Protein 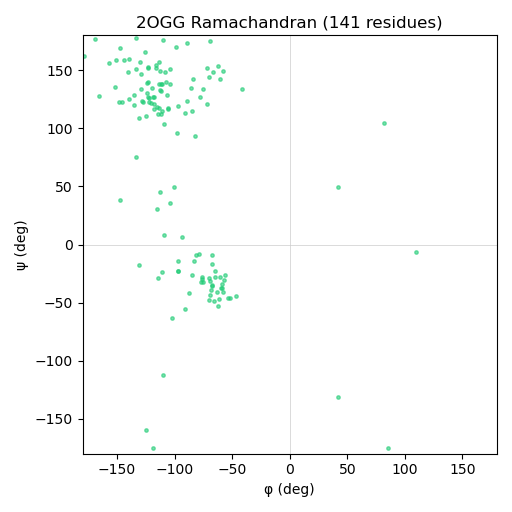2OGG (pdb70)

Secondary structure (DSSP, 8-state):
--EEEEEEEEE---HHHHHHHT--TT--EEEEEEEEEETTEEEEEEEEEEETTT-----HHHHTS-HHHHHHHHHTTSEEEEEEEEE-----HHHHHHS--TT----EEEEEEEETTS-EEEEEEEEE-GGG-----------

Solvent-accessible surface area: 9101 Å² total

Radius of gyration: 15.84 Å; Cα contacts (8 Å, |Δi|>4): 266; chains: 1; bounding box: 42×35×42 Å

InterPro domains:
  IPR000524 Transcription regulator HTH, GntR [PF00392] (8-68)
  IPR000524 Transcription regulator HTH, GntR [PR00035] (28-42)
  IPR000524 Transcription regulator HTH, GntR [PR00035] (42-58)
  IPR000524 Transcription regulator HTH, GntR [PS50949] (3-71)
  IPR000524 Transcription regulator HTH, GntR [SM00345] (9-68)
  IPR000524 Transcription regulator HTH, GntR [cd07377] (9-68)
  IPR011663 UbiC transcription regulator-associated [PF07702] (91-229)
  IPR011663 UbiC transcription regulator-associated [SM00866] (90-229)
  IPR012770 Trehalose operon transcriptional 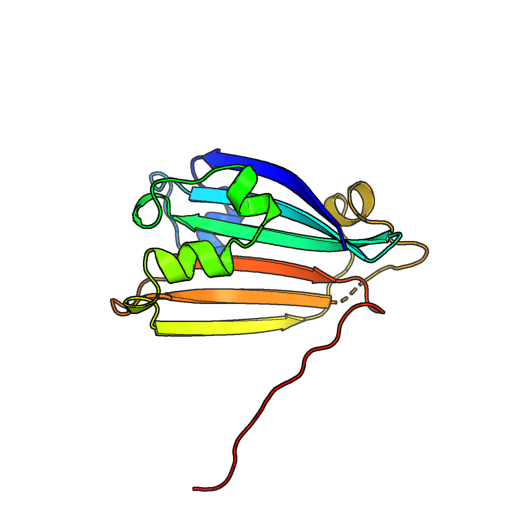repressor [TIGR02404] (5-236)
  IPR028978 Chorismate pyruvate-lyase/UbiC transcription regulator-associated domain superfamily [G3DSA:3.40.1410.10] (88-228)
  IPR028978 Chorismate pyruvate-lyase/UbiC transcription regulator-associated domain superfamily [SSF64288] (75-234)
  IPR036388 Winged helix-like DNA-binding domain superfamily [G3DSA:1.10.10.10] (4-74)
  IPR036390 Winged helix DNA-binding domain superfamily [SSF46785] (4-77)
  IPR050679 Bacterial HTH-type transcriptional regulator [PTHR44846] (3-235)

Nearest PDB structures (foldseek):
  2ogg-assembly1_A  TM=1.007E+00  e=1.490E-26  Bacillus subtilis
  3bwg-assembly1_A  TM=8.857E-01  e=1.275E-10  Bacillus subtilis subsp. subtilis str. 168
  3bwg-assembly1_B  TM=8.842E-01  e=1.501E-10  Bacillus subtilis subsp. subtilis str. 168
  3bwg-assembly2_C-2  TM=8.872E-01  e=1.768E-10  Bacillus subtilis subsp. subtilis str. 168
  2wv0-assembly3_F  TM=8.186E-01  e=2.862E-09  Bacillus subtilis

B-factor: mean 43.69, std 10.69, range [2.0, 89.28]

Organism: Bacillus subtilis (strain 168) (NCBI:txid224308)

Foldseek 3Di:
DFKAWDDWDWAADDVVCCVQQVDDRPWIKIWTWMFDQPPPWTFKIKIKIFTCVQVVDDDPVCRRPPPVVVSCVRDVVFWDDKDKDKDKDFDDPVNVVGTDQPPAGMIWIWMFIATNVGHGGMIMIMGGRPVPDDDDDDDDDDD

CATH classification: 3.40.1410.10

Sequence (143 aa):
TKTTVHKFGLEPPSELIQKQLRANLDDDIWEVIRSRKIDGEHVILDKDYFFRKHVPHLTKEICENSIYEYIEGELGLSISYAQKEIVAEPCTDEDRELLDLRGYDHVVVRNYVFLEDTSLFQYTESRHRLDKFRFVDFARRGK

Structure (mmCIF, N/CA/C/O backbone):
data_2OGG
#
_entry.id   2OGG
#
_cell.length_a   69.719
_cell.length_b   69.719
_cell.length_c   236.535
_cell.angle_alpha   90.00
_cell.angle_beta   90.00
_cell.angle_gamma   90.00
#
_symmetry.space_group_name_H-M   'I 41 2 2'
#
loop_
_entity.id
_entity.type
_entity.pdbx_description
1 polymer 'Trehalose operon transcriptional repressor'
2 non-polymer 'SODIUM ION'
3 non-polymer 'SULFATE ION'
4 non-polymer GLYCEROL
5 water water
#
loop_
_atom_site.group_PDB
_atom_site.id
_atom_site.type_symbol
_atom_site.label_atom_id
_atom_site.label_alt_id
_atom_site.label_comp_id
_atom_site.label_asym_id
_atom_site.label_entity_id
_atom_site.label_seq_id
_atom_site.pdbx_PDB_ins_code
_atom_site.Cartn_x
_atom_site.Cartn_y
_atom_site.Cartn_z
_atom_site.occupancy
_atom_site.B_iso_or_equiv
_atom_site.auth_seq_id
_atom_site.auth_comp_id
_atom_site.auth_asym_id
_atom_site.auth_atom_id
_atom_site.pdbx_PDB_model_num
ATOM 1 N N . THR A 1 9 ? 21.131 5.435 20.252 1.00 51.18 95 THR A N 1
ATOM 2 C CA . THR A 1 9 ? 20.583 6.617 19.522 1.00 52.96 95 THR A CA 1
ATOM 3 C C . THR A 1 9 ? 19.558 7.383 20.392 1.00 51.75 95 THR A C 1
ATOM 4 O O . THR A 1 9 ? 18.367 7.063 20.395 1.00 53.21 95 THR A O 1
ATOM 8 N N . LYS A 1 10 ? 20.044 8.364 21.158 1.00 49.42 96 LYS A N 1
ATOM 9 C CA . LYS A 1 10 ? 19.238 9.045 22.187 1.00 48.55 96 LYS A CA 1
ATOM 10 C C . LYS A 1 10 ? 18.157 9.996 21.653 1.00 44.73 96 LYS A C 1
ATOM 11 O O . LYS A 1 10 ? 18.355 10.682 20.664 1.00 43.66 96 LYS A O 1
ATOM 17 N N . THR A 1 11 ? 17.094 10.158 22.431 1.00 44.81 97 THR A N 1
ATOM 18 C CA . THR A 1 11 ? 15.959 11.000 22.069 1.00 41.07 97 THR A CA 1
ATOM 19 C C . THR A 1 11 ? 15.759 12.056 23.158 1.00 44.58 97 THR A C 1
ATOM 20 O O . THR A 1 11 ? 15.437 11.730 24.302 1.00 46.07 97 THR A O 1
ATOM 24 N N . THR A 1 12 ? 15.712 13.312 22.745 1.00 46.14 98 THR A N 1
ATOM 25 C CA . THR A 1 12 ? 15.626 14.422 23.668 1.00 44.22 98 THR A CA 1
ATOM 26 C C . THR A 1 12 ? 14.346 15.190 23.423 1.00 47.15 98 THR A C 1
ATOM 27 O O . THR A 1 12 ? 14.142 15.720 22.327 1.00 51.20 98 THR A O 1
ATOM 31 N N . VAL A 1 13 ? 13.566 15.380 24.487 1.00 47.26 99 VAL A N 1
ATOM 32 C CA . VAL A 1 13 ? 12.305 16.106 24.419 1.00 44.19 99 VAL A CA 1
ATOM 33 C C . VAL A 1 13 ? 12.556 17.571 24.712 1.00 41.88 99 VAL A C 1
ATOM 34 O O . VAL A 1 13 ? 12.902 17.929 25.829 1.00 39.92 99 VAL A O 1
ATOM 38 N N . HIS A 1 14 ? 12.370 18.423 23.706 1.00 42.31 100 HIS A N 1
ATOM 39 C CA . HIS A 1 14 ? 12.675 19.847 23.864 1.00 41.22 100 HIS A CA 1
ATOM 40 C C . HIS A 1 14 ? 11.472 20.612 24.333 1.00 39.51 100 HIS A C 1
ATOM 41 O O . HIS A 1 14 ? 11.562 21.323 25.299 1.00 43.06 100 HIS A O 1
ATOM 48 N N . LYS A 1 15 ? 10.362 20.523 23.611 1.00 40.38 101 LYS A N 1
ATOM 49 C CA . LYS A 1 15 ? 9.102 21.106 24.091 1.00 37.86 101 LYS A CA 1
ATOM 50 C C . LYS A 1 15 ? 8.123 19.969 24.293 1.00 37.53 101 LYS A C 1
ATOM 51 O O . LYS A 1 15 ? 8.043 19.073 23.465 1.00 40.43 101 LYS A O 1
ATOM 57 N N . PHE A 1 16 ? 7.195 20.167 25.208 1.00 35.64 102 PHE A N 1
ATOM 58 C CA . PHE A 1 16 ? 6.140 19.206 25.436 1.00 33.93 102 PHE A CA 1
ATOM 59 C C . PHE A 1 16 ? 5.108 19.933 26.262 1.00 36.44 102 PHE A C 1
ATOM 60 O O . PHE A 1 16 ? 5.446 20.642 27.231 1.00 37.34 102 PHE A O 1
ATOM 68 N N . GLY A 1 17 ? 3.864 19.895 25.807 1.00 35.98 103 GLY A N 1
ATOM 69 C CA . GLY A 1 17 ? 2.838 20.741 26.430 1.00 35.86 103 GLY A CA 1
ATOM 70 C C . GLY A 1 17 ? 1.481 20.543 25.819 1.00 34.66 103 GLY A C 1
ATOM 71 O O . GLY A 1 17 ? 1.349 19.756 24.882 1.00 36.59 103 GLY A O 1
ATOM 72 N N . LEU A 1 18 ? 0.469 20.984 26.565 1.00 36.05 104 LEU A N 1
ATOM 73 C CA . LEU A 1 18 ? -0.940 20.828 26.203 1.00 36.37 104 LEU A CA 1
ATOM 74 C C . LEU A 1 18 ? -1.551 22.247 26.229 1.00 42.12 104 LEU A C 1
ATOM 75 O O . LEU A 1 18 ? -1.693 22.864 27.288 1.00 40.85 104 LEU A O 1
ATOM 80 N N . GLU A 1 19 ? -1.888 22.762 25.053 1.00 43.14 105 GLU A N 1
ATOM 81 C CA . GLU A 1 19 ? -2.377 24.116 24.918 1.00 43.23 105 GLU A CA 1
ATOM 82 C C . GLU A 1 19 ? -3.354 24.133 23.770 1.00 45.09 105 GLU A C 1
ATOM 83 O O . GLU A 1 19 ? -3.371 23.194 22.971 1.00 47.16 105 GLU A O 1
ATOM 89 N N . PRO A 1 20 ? -4.096 25.245 23.607 1.00 46.06 106 PRO A N 1
ATOM 90 C CA . PRO A 1 20 ? -4.813 25.468 22.339 1.00 45.17 106 PRO A CA 1
ATOM 91 C C . PRO A 1 20 ? -3.805 25.573 21.161 1.00 45.83 106 PRO A C 1
ATOM 92 O O . PRO A 1 20 ? -2.695 26.066 21.336 1.00 49.30 106 PRO A O 1
ATOM 96 N N . PRO A 1 21 ? -4.237 25.243 19.942 1.00 42.83 107 PRO A N 1
ATOM 97 C CA . PRO A 1 21 ? -3.357 25.314 18.770 1.00 41.07 107 PRO A CA 1
ATOM 98 C C . PRO A 1 21 ? -2.940 26.724 18.265 1.00 38.79 107 PRO A C 1
ATOM 99 O O . PRO A 1 21 ? -3.750 27.656 18.260 1.00 42.04 107 PRO A O 1
ATOM 103 N N . SER A 1 22 ? -1.699 26.842 17.783 1.00 35.95 108 SER A N 1
ATOM 104 C CA . SER A 1 22 ? -1.255 28.056 17.089 1.00 38.98 108 SER A CA 1
ATOM 105 C C . SER A 1 22 ? -2.007 28.103 15.767 1.00 39.89 108 SER A C 1
ATOM 106 O O . SER A 1 22 ? -2.716 27.148 15.415 1.00 37.28 108 SER A O 1
ATOM 109 N N . GLU A 1 23 ? -1.842 29.181 15.011 1.00 39.16 109 GLU A N 1
ATOM 110 C CA . GLU A 1 23 ? -2.582 29.265 13.770 1.00 43.27 109 GLU A CA 1
ATOM 111 C C . GLU A 1 23 ? -2.092 28.273 12.723 1.00 42.44 109 GLU A C 1
ATOM 112 O O . GLU A 1 23 ? -2.878 27.786 11.908 1.00 41.63 109 GLU A O 1
ATOM 118 N N . LEU A 1 24 ? -0.810 27.925 12.775 1.00 43.12 110 LEU A N 1
ATOM 119 C CA . LEU A 1 24 ? -0.297 26.918 11.860 1.00 44.62 110 LEU A CA 1
ATOM 120 C C . 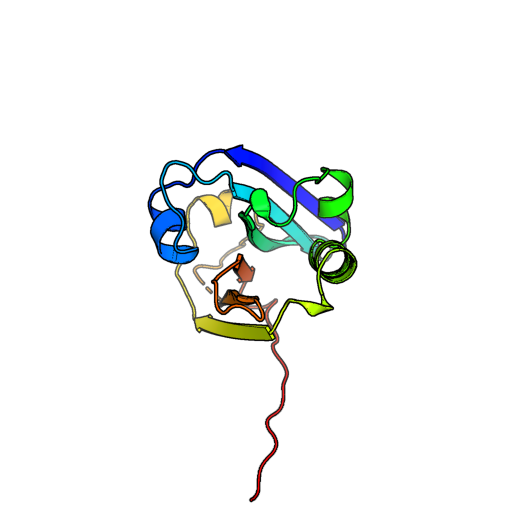LEU A 1 24 ? -0.874 25.528 12.172 1.00 44.30 110 LEU A C 1
ATOM 121 O O . LEU A 1 24 ? -1.295 24.826 11.253 1.00 45.09 110 LEU A O 1
ATOM 126 N N . ILE A 1 25 ? -1.021 25.188 13.453 1.00 40.71 111 ILE A N 1
ATOM 127 C CA . ILE A 1 25 ? -1.564 23.881 13.793 1.00 43.54 111 ILE A CA 1
ATOM 128 C C . ILE A 1 25 ? -3.069 23.815 13.602 1.00 44.36 111 ILE A C 1
ATOM 129 O O . ILE A 1 25 ? -3.601 22.769 13.240 1.00 44.99 111 ILE A O 1
ATOM 134 N N . GLN A 1 26 ? -3.755 24.940 13.767 1.00 42.93 112 GLN A N 1
ATOM 135 C CA . GLN A 1 26 ? -5.138 24.994 13.316 1.00 44.64 112 GLN A CA 1
ATOM 136 C C . GLN A 1 26 ? -5.282 24.534 11.840 1.00 43.73 112 GLN A C 1
ATOM 137 O O . GLN A 1 26 ? -6.095 23.665 11.533 1.00 41.24 112 GLN A O 1
ATOM 143 N N . LYS A 1 27 ? -4.417 25.029 10.959 1.00 43.22 113 LYS A N 1
ATOM 144 C CA . LYS A 1 27 ? -4.451 24.612 9.563 1.00 44.11 113 LYS A CA 1
ATOM 145 C C . LYS A 1 27 ? -3.989 23.154 9.362 1.00 44.16 113 LYS A C 1
ATOM 146 O O . LYS A 1 27 ? -4.715 22.355 8.776 1.00 43.80 113 LYS A O 1
ATOM 152 N N . GLN A 1 28 ? -2.860 22.782 9.965 1.00 43.85 114 GLN A N 1
ATOM 153 C CA . GLN A 1 28 ? -2.268 21.452 9.768 1.00 43.79 114 GLN A CA 1
ATOM 154 C C . GLN A 1 28 ? -3.107 20.317 10.346 1.00 44.58 114 GLN A C 1
ATOM 155 O O . GLN A 1 28 ? -3.220 19.251 9.748 1.00 47.25 114 GLN A O 1
ATOM 161 N N . LEU A 1 29 ? -3.750 20.570 11.476 1.00 44.66 115 LEU A N 1
ATOM 162 C CA . LEU A 1 29 ? -4.467 19.524 12.204 1.00 42.46 115 LEU A CA 1
ATOM 163 C C . LEU A 1 29 ? -5.978 19.694 12.133 1.00 41.59 115 LEU A C 1
ATOM 164 O O . LEU A 1 29 ? -6.709 18.941 12.751 1.00 45.53 115 LEU A O 1
ATOM 169 N N . ARG A 1 30 ? -6.438 20.634 11.313 1.00 43.85 116 ARG A N 1
ATOM 170 C CA . ARG A 1 30 ? -7.846 21.021 11.263 1.00 43.15 116 ARG A CA 1
ATOM 171 C C . ARG A 1 30 ? -8.476 21.117 12.649 1.00 42.76 116 ARG A C 1
ATOM 172 O O . ARG A 1 30 ? -9.530 20.544 12.903 1.00 44.18 116 ARG A O 1
ATOM 180 N N . ALA A 1 31 ? -7.801 21.822 13.549 1.00 43.89 117 ALA A N 1
A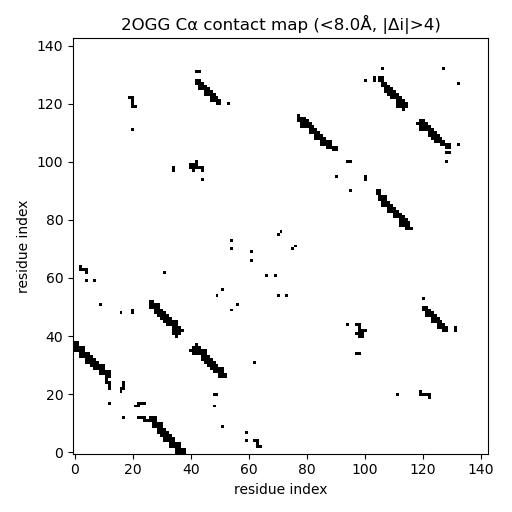TOM 181 C CA . ALA A 1 31 ? -8.276 22.030 14.921 1.00 45.07 117 ALA A CA 1
ATOM 182 C C . ALA A 1 31 ? -8.831 23.448 15.116 1.00 45.58 117 ALA A C 1
ATOM 183 O O . ALA A 1 31 ? -8.278 24.403 14.561 1.00 45.39 117 ALA A O 1
ATOM 185 N N . ASN A 1 32 ? -9.790 23.588 16.041 1.00 45.43 118 ASN A N 1
ATOM 186 C CA . ASN A 1 32 ? -10.318 24.899 16.458 1.00 44.06 118 ASN A CA 1
ATOM 187 C C . ASN A 1 32 ? -9.549 25.530 17.630 1.00 44.62 118 ASN A C 1
ATOM 188 O O . ASN A 1 32 ? -8.784 24.863 18.361 1.00 38.50 118 ASN A O 1
ATOM 193 N N . LEU A 1 33 ? -9.939 26.771 17.912 1.00 44.95 119 LEU A N 1
ATOM 194 C CA . LEU A 1 33 ? -9.567 27.473 19.120 1.00 45.87 119 LEU A CA 1
ATOM 195 C C . LEU A 1 33 ? -9.713 26.697 20.427 1.00 47.98 119 LEU A C 1
ATOM 196 O O . LEU A 1 33 ? -8.816 26.672 21.264 1.00 51.71 119 LEU A O 1
ATOM 201 N N . ASP A 1 34 ? -10.828 25.997 20.569 1.00 48.25 120 ASP A N 1
ATOM 202 C CA . ASP A 1 34 ? -11.165 25.376 21.836 1.00 49.43 120 ASP A CA 1
ATOM 203 C C . ASP A 1 34 ? -10.917 23.870 21.818 1.00 47.97 120 ASP A C 1
ATOM 204 O O . ASP A 1 34 ? -11.757 23.089 22.277 1.00 50.10 120 ASP A O 1
ATOM 209 N N . ASP A 1 35 ? -9.861 23.470 21.119 1.00 41.71 121 ASP A N 1
ATOM 210 C CA . ASP A 1 35 ? -9.437 22.088 21.092 1.00 40.06 121 ASP A CA 1
ATOM 211 C C . ASP A 1 35 ? -8.111 22.049 21.824 1.00 41.33 121 ASP A C 1
ATOM 212 O O . ASP A 1 35 ? -7.279 22.926 21.635 1.00 43.03 121 ASP A O 1
ATOM 217 N N . ASP A 1 36 ? -7.955 21.109 22.740 1.00 40.98 122 ASP A N 1
ATOM 218 C CA . ASP A 1 36 ? -6.704 20.975 23.464 1.00 40.21 122 ASP A CA 1
ATOM 219 C C . ASP A 1 36 ? -5.796 20.031 22.685 1.00 41.37 122 ASP A C 1
ATOM 220 O O . ASP A 1 36 ? -6.171 18.895 22.384 1.00 42.89 122 ASP A O 1
ATOM 225 N N . ILE A 1 37 ? -4.613 20.521 22.344 1.00 40.08 123 ILE A N 1
ATOM 226 C CA . ILE A 1 37 ? -3.707 19.802 21.471 1.00 42.57 123 ILE A CA 1
ATOM 227 C C . ILE A 1 37 ? -2.415 19.537 22.225 1.00 42.58 123 ILE A C 1
ATOM 228 O O . ILE A 1 37 ? -1.896 20.423 22.883 1.00 43.26 123 ILE A O 1
ATOM 233 N N . TRP A 1 38 ? -1.904 18.316 22.138 1.00 40.83 124 TRP A N 1
ATOM 234 C CA . TRP A 1 38 ? -0.626 17.992 22.742 1.00 41.30 124 TRP A CA 1
ATOM 235 C C . TRP A 1 38 ? 0.400 18.377 21.694 1.00 45.93 124 TRP A C 1
ATOM 236 O O . TRP A 1 38 ? 0.124 18.216 20.504 1.00 47.93 124 TRP A O 1
ATOM 247 N N . GLU A 1 39 ? 1.468 19.066 22.099 1.00 44.62 125 GLU A N 1
ATOM 248 C CA . GLU A 1 39 ? 2.598 19.303 21.206 1.00 43.77 125 GLU A CA 1
ATOM 249 C C . GLU A 1 39 ? 3.857 18.657 21.768 1.00 44.41 125 GLU A C 1
ATOM 250 O O . GLU A 1 39 ? 4.180 18.847 22.936 1.00 45.52 125 GLU A O 1
ATOM 256 N N . VAL A 1 40 ? 4.536 17.844 20.976 1.00 43.33 126 VAL A N 1
ATOM 257 C CA . VAL A 1 40 ? 5.815 17.273 21.430 1.00 42.62 126 VAL A CA 1
ATOM 258 C C . VAL A 1 40 ? 6.890 17.553 20.383 1.00 44.93 126 VAL A C 1
ATOM 259 O O . VAL A 1 40 ? 6.685 17.311 19.176 1.00 43.94 126 VAL A O 1
ATOM 263 N N . ILE A 1 41 ? 7.960 18.216 20.805 1.00 41.85 127 ILE A N 1
ATOM 264 C CA . ILE A 1 41 ? 9.055 18.468 19.900 1.00 41.03 127 ILE A CA 1
ATOM 265 C C . ILE A 1 41 ? 10.321 17.785 20.404 1.00 41.54 127 ILE A C 1
ATOM 266 O O . ILE A 1 41 ? 10.803 18.060 21.512 1.00 45.71 127 ILE A O 1
ATOM 271 N N . ARG A 1 42 ? 10.870 16.906 19.579 1.00 40.27 128 ARG A N 1
ATOM 272 C CA . ARG A 1 42 ? 12.022 16.086 19.974 1.00 40.71 128 ARG A CA 1
ATOM 273 C C . ARG A 1 42 ? 13.114 16.158 18.944 1.00 39.08 128 ARG A C 1
ATOM 274 O O . ARG A 1 42 ? 12.828 16.200 17.747 1.00 44.09 128 ARG A O 1
ATOM 282 N N . SER A 1 43 ? 14.328 15.868 19.378 1.00 38.11 129 SER A N 1
ATOM 283 C CA . SER A 1 43 ? 15.422 15.700 18.440 1.00 42.43 129 SER A CA 1
ATOM 284 C C . SER A 1 43 ? 15.998 14.326 18.662 1.00 43.87 129 SER A C 1
ATOM 285 O O . SER A 1 43 ? 15.853 13.780 19.756 1.00 45.60 129 SER A O 1
ATOM 288 N N . ARG A 1 44 ? 16.577 13.739 17.612 1.00 43.65 130 ARG A N 1
ATOM 289 C CA . ARG A 1 44 ? 17.194 12.423 17.707 1.00 42.35 130 ARG A CA 1
ATOM 290 C C . ARG A 1 44 ? 18.695 12.567 17.524 1.00 42.35 130 ARG A C 1
ATOM 291 O O . ARG A 1 44 ? 19.143 13.060 16.498 1.00 40.76 130 ARG A O 1
ATOM 299 N N . LYS A 1 45 ? 19.459 11.925 18.397 1.00 44.76 131 LYS A N 1
ATOM 300 C CA . LYS A 1 45 ? 20.912 12.007 18.353 1.00 47.23 131 LYS A CA 1
ATOM 301 C C . LYS A 1 45 ? 21.435 10.653 17.887 1.00 50.96 131 LYS A C 1
ATOM 302 O O . LYS A 1 45 ? 21.256 9.640 18.571 1.00 52.31 131 LYS A O 1
ATOM 308 N N . ILE A 1 46 ? 21.836 10.602 16.622 1.00 52.42 132 ILE A N 1
ATOM 309 C CA . ILE A 1 46 ? 22.346 9.372 16.029 1.00 52.02 132 ILE A CA 1
ATOM 310 C C . ILE A 1 46 ? 23.850 9.466 16.079 1.00 51.56 132 ILE A C 1
ATOM 311 O O . ILE A 1 46 ? 24.473 10.195 15.311 1.00 48.01 132 ILE A O 1
ATOM 316 N N . ASP A 1 47 ? 24.393 8.862 17.128 1.00 53.44 133 ASP A N 1
ATOM 317 C CA . ASP A 1 47 ? 25.665 9.294 17.673 1.00 52.82 133 ASP A CA 1
ATOM 318 C C . ASP A 1 47 ? 26.730 9.648 16.638 1.00 51.44 133 ASP A C 1
ATOM 319 O O . ASP A 1 47 ? 26.784 9.069 15.551 1.00 50.25 133 ASP A O 1
ATOM 324 N N . GLY A 1 48 ? 27.366 10.785 16.890 1.00 48.71 134 GLY A N 1
ATOM 325 C CA . GLY A 1 48 ? 27.039 11.546 18.091 1.00 48.38 134 GLY A CA 1
ATOM 326 C C . GLY A 1 48 ? 26.380 12.878 17.798 1.00 47.91 134 GLY A C 1
ATOM 327 O O . GLY A 1 48 ? 26.705 13.889 18.416 1.00 45.78 134 GLY A O 1
ATOM 328 N N . GLU A 1 49 ? 25.413 12.880 16.891 1.00 48.45 135 GLU A N 1
ATOM 329 C CA . GLU A 1 49 ? 24.880 14.137 16.393 1.00 48.63 135 GLU A CA 1
ATOM 330 C C . GLU A 1 49 ? 23.383 14.189 16.459 1.00 47.48 135 GLU A C 1
ATOM 331 O O . GLU A 1 49 ? 22.715 13.190 16.207 1.00 49.62 135 GLU A O 1
ATOM 337 N N . HIS A 1 50 ? 22.862 15.389 16.699 1.00 49.03 136 HIS A N 1
ATOM 338 C CA . HIS A 1 50 ? 21.422 15.654 16.619 1.00 47.28 136 HIS A CA 1
ATOM 339 C C . HIS A 1 50 ? 21.070 15.960 15.171 1.00 46.91 136 HIS A C 1
ATOM 340 O O . HIS A 1 50 ? 21.503 16.982 14.609 1.00 46.46 136 HIS A O 1
ATOM 347 N N . VAL A 1 51 ? 20.268 15.091 14.567 1.00 42.98 137 VAL A N 1
ATOM 348 C CA . VAL A 1 51 ? 20.104 15.162 13.135 1.00 40.68 137 VAL A CA 1
ATOM 349 C C . VAL A 1 51 ? 18.680 15.148 12.608 1.00 42.05 137 VAL A C 1
ATOM 350 O O . VAL A 1 51 ? 18.469 15.430 11.432 1.00 45.63 137 VAL A O 1
ATOM 354 N N . ILE A 1 52 ? 17.726 14.719 13.438 1.00 42.05 138 ILE A N 1
ATOM 355 C CA . ILE A 1 52 ? 16.323 14.743 13.071 1.00 38.58 138 ILE A CA 1
ATOM 356 C C . ILE A 1 52 ? 15.536 15.557 14.088 1.00 41.34 138 ILE A C 1
ATOM 357 O O . ILE A 1 52 ? 15.752 15.437 15.298 1.00 43.86 138 ILE A O 1
ATOM 362 N N . LEU A 1 53 ? 14.583 16.346 13.615 1.00 39.15 139 LEU A N 1
ATOM 363 C CA . LEU A 1 53 ? 13.713 17.046 14.545 1.00 38.15 139 LEU A CA 1
ATOM 364 C C . LEU A 1 53 ? 12.297 16.572 14.328 1.00 37.88 139 LEU A C 1
ATOM 365 O O . LEU A 1 53 ? 11.824 16.562 13.196 1.00 43.30 139 LEU A O 1
ATOM 370 N N . ASP A 1 54 ? 11.719 15.948 15.353 1.00 40.66 140 ASP A N 1
ATOM 371 C CA . ASP A 1 54 ? 10.391 15.340 15.237 1.00 39.74 140 ASP A CA 1
ATOM 372 C C . ASP A 1 54 ? 9.349 16.182 15.964 1.00 39.43 140 ASP A C 1
ATOM 373 O O . ASP A 1 54 ? 9.476 16.438 17.160 1.00 42.68 140 ASP A O 1
ATOM 378 N N . LYS A 1 55 ? 8.384 16.706 15.229 1.00 37.15 141 LYS A N 1
ATOM 379 C CA . LYS A 1 55 ? 7.284 17.461 15.855 1.00 38.40 141 LYS A CA 1
ATOM 380 C C . LYS A 1 55 ? 5.958 16.704 15.764 1.00 39.56 141 LYS A C 1
ATOM 381 O O . LYS A 1 55 ? 5.567 16.273 14.681 1.00 43.25 141 LYS A O 1
ATOM 387 N N . ASP A 1 56 ? 5.410 16.295 16.899 1.00 40.09 142 ASP A N 1
ATOM 388 C CA . ASP A 1 56 ? 4.094 15.664 16.872 1.00 40.33 142 ASP A CA 1
ATOM 389 C C . ASP A 1 56 ? 3.051 16.597 17.471 1.00 40.46 142 ASP A C 1
ATOM 390 O O . ASP A 1 56 ? 3.268 17.090 18.573 1.00 42.35 142 ASP A O 1
ATOM 395 N N . TYR A 1 57 ? 1.830 16.487 16.955 1.00 38.12 143 TYR A N 1
ATOM 396 C CA . TYR A 1 57 ? 0.672 17.245 17.420 1.00 40.12 143 TYR A CA 1
ATOM 397 C C . TYR A 1 57 ? -0.582 16.364 17.288 1.00 41.71 143 TYR A C 1
ATOM 398 O O . TYR A 1 57 ? -0.916 15.937 16.187 1.00 42.83 143 TYR A O 1
ATOM 407 N N . PHE A 1 58 ? -1.305 16.134 18.383 1.00 43.83 144 PHE A N 1
ATOM 408 C CA . PHE A 1 58 ? -2.536 15.370 18.322 1.00 46.43 144 PHE A CA 1
ATOM 409 C C . PHE A 1 58 ? -3.517 15.786 19.406 1.00 47.02 144 PHE A C 1
ATOM 410 O O . PHE A 1 58 ? -3.149 16.528 20.325 1.00 46.89 144 PHE A O 1
ATOM 418 N N . PHE A 1 59 ? -4.799 15.479 19.193 1.00 44.90 145 PHE A N 1
ATOM 419 C CA . PHE A 1 59 ? -5.852 15.997 20.082 1.00 41.71 145 PHE A CA 1
ATOM 420 C C . PHE A 1 59 ? -5.864 15.241 21.406 1.00 43.03 145 PHE A C 1
ATOM 421 O O . PHE A 1 59 ? -6.162 14.024 21.449 1.00 46.51 145 PHE A O 1
ATOM 429 N N . ARG A 1 60 ? -5.948 16.024 22.468 1.00 40.23 146 ARG A N 1
ATOM 430 C CA . ARG A 1 60 ? -6.073 15.445 23.772 1.00 38.81 146 ARG A CA 1
ATOM 431 C C . ARG A 1 60 ? -7.397 14.697 23.895 1.00 38.52 146 ARG A C 1
ATOM 432 O O . ARG A 1 60 ? -7.507 13.745 24.644 1.00 42.94 146 ARG A O 1
ATOM 440 N N . LYS A 1 61 ? -8.401 15.112 23.144 1.00 39.24 147 LYS A N 1
ATOM 441 C CA . LYS A 1 61 ? -9.719 14.495 23.280 1.00 43.40 147 LYS A CA 1
ATOM 442 C C . LYS A 1 61 ? -9.681 13.012 22.959 1.00 40.31 147 LYS A C 1
ATOM 443 O O . LYS A 1 61 ? -10.324 12.225 23.610 1.00 40.70 147 LYS A O 1
ATOM 449 N N . HIS A 1 62 ? -8.741 12.629 22.112 1.00 42.84 148 HIS A N 1
ATOM 450 C CA . HIS A 1 62 ? -8.556 11.234 21.759 1.00 44.06 148 HIS A CA 1
ATOM 451 C C . HIS A 1 62 ? -7.457 10.492 22.540 1.00 42.56 148 HIS A C 1
ATOM 452 O O . HIS A 1 62 ? -7.580 9.271 22.761 1.00 44.31 148 HIS A O 1
ATOM 459 N N . VAL A 1 63 ? -6.503 11.263 23.083 1.00 39.60 149 VAL A N 1
ATOM 460 C CA . VAL A 1 63 ? -5.358 10.758 23.874 1.00 41.51 149 VA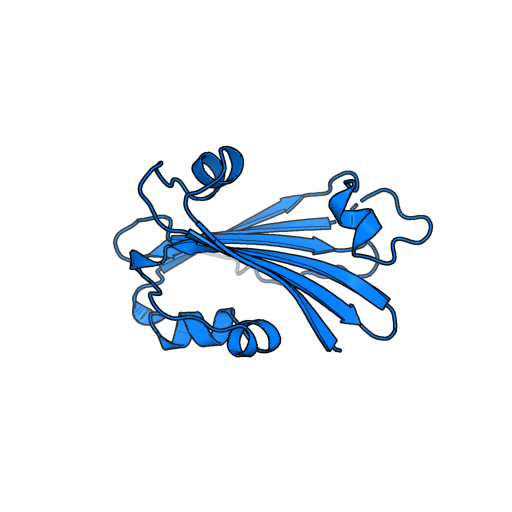L A CA 1
ATOM 461 C C . VAL A 1 63 ? -5.178 11.588 25.163 1.00 43.78 149 VAL A C 1
ATOM 462 O O . VAL A 1 63 ? -4.417 12.556 25.200 1.00 45.74 149 VAL A O 1
ATOM 466 N N . PRO A 1 64 ? -6.054 11.350 26.138 1.00 40.92 150 PRO A N 1
ATOM 467 C CA . PRO A 1 64 ? -6.152 12.268 27.259 1.00 38.05 150 PRO A CA 1
ATOM 468 C C . PRO A 1 64 ? -4.932 12.299 28.166 1.00 39.17 150 PRO A C 1
ATOM 469 O O . PRO A 1 64 ? -4.823 13.178 29.018 1.00 43.31 150 PRO A O 1
ATOM 473 N N . HIS A 1 65 ? -4.082 11.298 28.066 1.00 33.84 151 HIS A N 1
ATOM 474 C CA . HIS A 1 65 ? -3.052 11.118 29.064 1.00 34.99 151 HIS A CA 1
ATOM 475 C C . HIS A 1 65 ? -1.741 10.962 28.342 1.00 38.96 151 HIS A C 1
ATOM 476 O O . HIS A 1 65 ? -1.670 10.328 27.277 1.00 40.61 151 HIS A O 1
ATOM 483 N N . LEU A 1 66 ? -0.726 11.665 28.820 1.00 40.00 152 LEU A N 1
ATOM 484 C CA . LEU A 1 66 ? 0.568 11.566 28.196 1.00 38.94 152 LEU A CA 1
ATOM 485 C C . LEU A 1 66 ? 1.635 11.977 29.200 1.00 40.25 152 LEU A C 1
ATOM 486 O O . LEU A 1 66 ? 1.357 12.726 30.143 1.00 42.72 152 LEU A O 1
ATOM 491 N N . THR A 1 67 ? 2.856 11.505 28.988 1.00 38.12 153 THR A N 1
ATOM 492 C CA . THR A 1 67 ? 3.950 11.877 29.852 1.00 39.69 153 THR A CA 1
ATOM 493 C C . THR A 1 67 ? 5.258 12.139 29.098 1.00 39.19 153 THR A C 1
ATOM 494 O O . THR A 1 67 ? 5.458 11.643 27.988 1.00 32.58 153 THR A O 1
ATOM 498 N N . LYS A 1 68 ? 6.177 12.870 29.731 1.00 39.08 154 LYS A N 1
ATOM 499 C CA . LYS A 1 68 ? 7.527 13.020 29.163 1.00 41.54 154 LYS A CA 1
ATOM 500 C C . LYS A 1 68 ? 8.254 11.675 28.908 1.00 42.70 154 LYS A C 1
ATOM 501 O O . LYS A 1 68 ? 9.032 11.568 27.959 1.00 43.55 154 LYS A O 1
ATOM 507 N N . GLU A 1 69 ? 7.896 10.633 29.659 1.00 40.15 155 GLU A N 1
ATOM 508 C CA . GLU A 1 69 ? 8.573 9.350 29.552 1.00 40.73 155 GLU A CA 1
ATOM 509 C C . GLU A 1 69 ? 8.116 8.590 28.316 1.00 42.78 155 GLU A C 1
ATOM 510 O O . GLU A 1 69 ? 8.899 7.885 27.688 1.00 38.49 155 GLU A O 1
ATOM 516 N N . ILE A 1 70 ? 6.856 8.782 27.940 1.00 41.81 156 ILE A N 1
ATOM 517 C CA . ILE A 1 70 ? 6.323 8.176 26.735 1.00 42.37 156 ILE A CA 1
ATOM 518 C C . ILE A 1 70 ? 6.928 8.782 25.458 1.00 43.45 156 ILE A C 1
ATOM 519 O O . ILE A 1 70 ? 7.351 8.035 24.572 1.00 45.15 156 ILE A O 1
ATOM 524 N N . CYS A 1 71 ? 7.279 10.068 25.527 1.00 40.74 157 CYS A N 1
ATOM 525 C CA . CYS A 1 71 ? 7.903 10.767 24.418 1.00 42.37 157 CYS A CA 1
ATOM 526 C C . CYS A 1 71 ? 9.369 10.409 24.241 1.00 46.96 157 CYS A C 1
ATOM 527 O O . CYS A 1 71 ? 9.923 10.535 23.143 1.00 50.33 157 CYS A O 1
ATOM 530 N N . GLU A 1 72 ? 10.023 10.030 25.331 1.00 44.66 158 GLU A N 1
ATOM 531 C CA . GLU A 1 72 ? 11.401 9.606 25.247 1.00 42.98 158 GLU A CA 1
ATOM 532 C C . GLU A 1 72 ? 11.468 8.170 24.743 1.00 41.90 158 GLU A C 1
ATOM 533 O O . GLU A 1 72 ? 12.519 7.677 24.360 1.00 40.84 158 GLU A O 1
ATOM 539 N N . ASN A 1 73 ? 10.306 7.544 24.652 1.00 42.77 159 ASN A N 1
ATOM 540 C CA . ASN A 1 73 ? 10.207 6.195 24.144 1.00 44.00 159 ASN A CA 1
ATOM 541 C C . ASN A 1 73 ? 9.511 6.213 22.766 1.00 45.52 159 ASN A C 1
ATOM 542 O O . ASN A 1 73 ? 9.986 6.889 21.861 1.00 47.99 159 ASN A O 1
ATOM 547 N N . SER A 1 74 ? 8.309 5.682 22.636 1.00 43.95 160 SER A N 1
ATOM 548 C CA . SER A 1 74 ? 7.662 5.786 21.334 1.00 41.97 160 SER A CA 1
ATOM 549 C C . SER A 1 74 ? 6.276 6.348 21.450 1.00 43.75 160 SER A C 1
ATOM 550 O O . SER A 1 74 ? 5.455 5.833 22.205 1.00 47.06 160 SER A O 1
ATOM 553 N N . ILE A 1 75 ? 6.026 7.440 20.745 1.00 43.36 161 ILE A N 1
ATOM 554 C CA .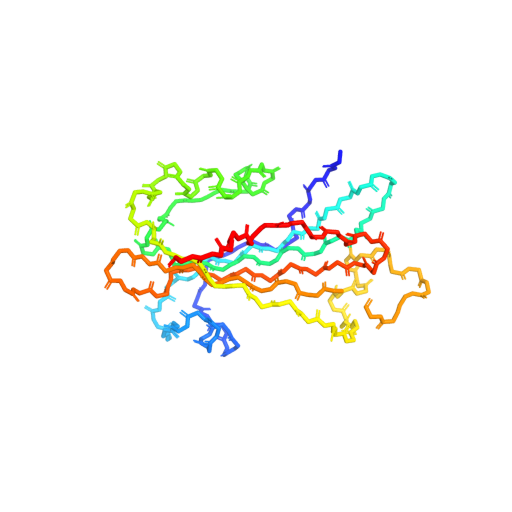 ILE A 1 75 ? 4.682 7.982 20.696 1.00 42.22 161 ILE A CA 1
ATOM 555 C C . ILE A 1 75 ? 3.810 7.132 19.781 1.00 41.79 161 ILE A C 1
ATOM 556 O O . ILE A 1 75 ? 2.616 6.960 20.019 1.00 45.41 161 ILE A O 1
ATOM 561 N N . TYR A 1 76 ? 4.416 6.561 18.752 1.00 38.39 162 TYR A N 1
ATOM 562 C CA . TYR A 1 76 ? 3.666 5.711 17.849 1.00 38.85 162 TYR A CA 1
ATOM 563 C C . TYR A 1 76 ? 3.107 4.494 18.601 1.00 38.51 162 TYR A C 1
ATOM 564 O O . TYR A 1 76 ? 1.896 4.274 18.625 1.00 40.61 162 TYR A O 1
ATOM 573 N N . GLU A 1 77 ? 3.974 3.774 19.301 1.00 35.86 163 GLU A N 1
ATOM 574 C CA . GLU A 1 77 ? 3.540 2.597 20.045 1.00 34.86 163 GLU A CA 1
ATOM 575 C C . GLU A 1 77 ? 2.491 2.954 21.082 1.00 39.71 163 GLU A C 1
ATOM 576 O O . GLU A 1 77 ? 1.446 2.302 21.170 1.00 44.20 163 GLU A O 1
ATOM 582 N N . TYR A 1 78 ? 2.643 4.112 21.709 1.00 39.25 164 TYR A N 1
ATOM 583 C CA . TYR A 1 78 ? 1.683 4.506 22.715 1.00 37.67 164 TYR A CA 1
ATOM 584 C C . TYR A 1 78 ? 0.321 4.742 22.128 1.00 41.52 164 TYR A C 1
ATOM 585 O O . TYR A 1 78 ? -0.701 4.473 22.767 1.00 42.72 164 TYR A O 1
ATOM 594 N N . ILE A 1 79 ? 0.319 5.519 21.057 1.00 42.90 165 ILE A N 1
ATOM 595 C CA . ILE A 1 79 ? -0.906 5.832 20.331 1.00 40.61 165 ILE A CA 1
ATOM 596 C C . ILE A 1 79 ? -1.606 4.628 19.736 1.00 40.44 165 ILE A C 1
ATOM 597 O O . ILE A 1 79 ? -2.782 4.427 19.971 1.00 44.18 165 ILE A O 1
ATOM 602 N N . GLU A 1 80 ? -0.858 3.755 19.077 1.00 43.30 166 GLU A N 1
ATOM 603 C CA . GLU A 1 80 ? -1.422 2.506 18.596 1.00 41.21 166 GLU A CA 1
ATOM 604 C C . GLU A 1 80 ? -1.991 1.680 19.748 1.00 41.93 166 GLU A C 1
ATOM 605 O O . GLU A 1 80 ? -3.039 1.036 19.617 1.00 40.97 166 GLU A O 1
ATOM 611 N N . GLY A 1 81 ? -1.351 1.765 20.906 1.00 37.38 167 GLY A N 1
ATOM 612 C CA . GLY A 1 81 ? -1.789 0.964 22.039 1.00 38.26 167 GLY A CA 1
ATOM 613 C C . GLY A 1 81 ? -3.151 1.399 22.537 1.00 40.47 167 GLY A C 1
ATOM 614 O O . GLY A 1 81 ? -3.956 0.557 22.957 1.00 45.17 167 GLY A O 1
ATOM 615 N N . GLU A 1 82 ? -3.416 2.708 22.470 1.00 39.73 168 GLU A N 1
ATOM 616 C CA . GLU A 1 82 ? -4.632 3.312 23.033 1.00 40.40 168 GLU A CA 1
ATOM 617 C C . GLU A 1 82 ? -5.754 3.275 22.036 1.00 40.67 168 GLU A C 1
ATOM 618 O O . GLU A 1 82 ? -6.890 3.096 22.417 1.00 44.98 168 GLU A O 1
ATOM 624 N N . LEU A 1 83 ? -5.456 3.565 20.770 1.00 41.88 169 LEU A N 1
ATOM 625 C CA . LEU A 1 83 ? -6.500 3.591 19.754 1.00 42.43 169 LEU A CA 1
ATOM 626 C C . LEU A 1 83 ? -6.119 3.181 18.346 1.00 43.54 169 LEU A C 1
ATOM 627 O O . LEU A 1 83 ? -6.832 3.521 17.413 1.00 45.15 169 LEU A O 1
ATOM 632 N N . GLY A 1 84 ? -5.273 2.167 18.250 1.00 43.74 170 GLY A N 1
ATOM 633 C CA . GLY A 1 84 ? -4.802 1.697 16.959 1.00 45.75 170 GLY A CA 1
ATOM 634 C C . GLY A 1 84 ? -5.887 1.108 16.073 1.00 42.21 170 GLY A C 1
ATOM 635 O O . GLY A 1 84 ? -5.727 1.021 14.868 1.00 44.09 170 GLY A O 1
ATOM 636 N N . LEU A 1 85 ? -6.980 0.663 16.668 1.00 43.23 171 LEU A N 1
ATOM 637 C CA . LEU A 1 85 ? -8.034 -0.023 15.909 1.00 39.89 171 LEU A CA 1
ATOM 638 C C . LEU A 1 85 ? -8.961 1.029 15.256 1.00 41.04 171 LEU A C 1
ATOM 639 O O . LEU A 1 85 ? -9.702 0.729 14.327 1.00 40.27 171 LEU A O 1
ATOM 644 N N . SER A 1 86 ? -8.855 2.279 15.704 1.00 41.99 172 SER A N 1
ATOM 645 C CA . SER A 1 86 ? -9.699 3.361 15.207 1.00 38.96 172 SER A CA 1
ATOM 646 C C . SER A 1 86 ? -8.957 4.135 14.144 1.00 39.95 172 SER A C 1
ATOM 647 O O . SER A 1 86 ? -9.491 5.086 13.589 1.00 42.71 172 SER A O 1
ATOM 650 N N . ILE A 1 87 ? -7.652 3.921 14.067 1.00 41.44 173 ILE A N 1
ATOM 651 C CA . ILE A 1 87 ? -6.851 4.605 13.061 1.00 42.48 173 ILE A CA 1
ATOM 652 C C . ILE A 1 87 ? -7.007 3.959 11.692 1.00 43.50 173 ILE A C 1
ATOM 653 O O . ILE A 1 87 ? -6.819 2.748 11.534 1.00 47.94 173 ILE A O 1
ATOM 658 N N . SER A 1 88 ? -7.344 4.764 10.698 1.00 43.00 174 SER A N 1
ATOM 659 C CA . SER A 1 88 ? -7.741 4.224 9.409 1.00 43.75 174 SER A CA 1
ATOM 660 C C . SER A 1 88 ? -6.652 4.301 8.348 1.00 41.99 174 SER A C 1
ATOM 661 O O . SER A 1 88 ? -6.262 3.297 7.753 1.00 42.30 174 SER A O 1
ATOM 664 N N . TYR A 1 89 ? -6.266 5.516 8.003 1.00 44.01 175 TYR A N 1
ATOM 665 C CA . TYR A 1 89 ? -5.234 5.710 7.001 1.00 44.07 175 TYR A CA 1
ATOM 666 C C . TYR A 1 89 ? -4.405 6.892 7.392 1.00 42.82 175 TYR A C 1
ATOM 667 O O . TYR A 1 89 ? -4.857 7.748 8.155 1.00 43.17 175 TYR A O 1
ATOM 676 N N . ALA A 1 90 ? -3.193 6.938 6.851 1.00 43.74 176 ALA A N 1
ATOM 677 C CA . ALA A 1 90 ? -2.328 8.105 6.968 1.00 40.96 176 ALA A CA 1
ATOM 678 C C . ALA A 1 90 ? -1.946 8.594 5.581 1.00 42.41 176 ALA A C 1
ATOM 679 O O . ALA A 1 90 ? -1.758 7.812 4.643 1.00 40.85 176 ALA A O 1
ATOM 681 N N . GLN A 1 91 ? -1.672 9.880 5.490 1.00 41.15 177 GLN A N 1
ATOM 682 C CA . GLN A 1 91 ? -1.212 10.428 4.261 1.00 37.68 177 GLN A CA 1
ATOM 683 C C . GLN A 1 91 ? 0.121 11.137 4.513 1.00 41.33 177 GLN A C 1
ATOM 684 O O . GLN A 1 91 ? 0.234 11.979 5.408 1.00 42.69 177 GLN A O 1
ATOM 690 N N . LYS A 1 92 ? 1.105 10.820 3.678 1.00 41.49 178 LYS A N 1
ATOM 691 C CA . LYS A 1 92 ? 2.484 11.289 3.822 1.00 39.79 178 LYS A CA 1
ATOM 692 C C . LYS A 1 92 ? 2.841 12.264 2.696 1.00 40.40 178 LYS A C 1
ATOM 693 O O . LYS A 1 92 ? 2.519 12.030 1.536 1.00 37.43 178 LYS A O 1
ATOM 699 N N . GLU A 1 93 ? 3.533 13.347 3.018 1.00 37.10 179 GLU A N 1
ATOM 700 C CA . GLU A 1 93 ? 4.011 14.240 1.990 1.00 37.41 179 GLU A CA 1
ATOM 701 C C . GLU A 1 93 ? 5.457 14.572 2.340 1.00 40.52 179 GLU A C 1
ATOM 702 O O . GLU A 1 93 ? 5.754 14.940 3.488 1.00 38.86 179 GLU A O 1
ATOM 708 N N . ILE A 1 94 ? 6.363 14.234 1.421 1.00 39.33 180 ILE A N 1
ATOM 709 C CA . ILE A 1 94 ? 7.805 14.406 1.622 1.00 36.71 180 ILE A CA 1
ATOM 710 C C . ILE A 1 94 ? 8.340 15.458 0.652 1.00 38.07 180 ILE A C 1
ATOM 711 O O . ILE A 1 94 ? 8.246 15.298 -0.562 1.00 38.93 180 ILE A O 1
ATOM 716 N N . VAL A 1 95 ? 8.856 16.547 1.189 1.00 37.63 181 VAL A N 1
ATOM 717 C CA . VAL A 1 95 ? 9.465 17.596 0.374 1.00 41.90 181 VAL A CA 1
ATOM 718 C C . VAL A 1 95 ? 10.803 18.027 0.979 1.00 43.16 181 VAL A C 1
ATOM 719 O O . VAL A 1 95 ? 11.269 17.445 1.966 1.00 45.51 181 VAL A O 1
ATOM 723 N N . ALA A 1 96 ? 11.485 18.943 0.301 1.00 43.94 182 ALA A N 1
ATOM 724 C CA . ALA A 1 96 ? 12.708 19.534 0.853 1.00 43.98 182 ALA A CA 1
ATOM 725 C C . ALA A 1 96 ? 12.480 21.008 1.142 1.00 42.32 182 ALA A C 1
ATOM 726 O O . ALA A 1 96 ? 11.908 21.729 0.331 1.00 42.92 182 ALA A O 1
ATOM 728 N N . GLU A 1 97 ? 12.987 21.455 2.280 1.00 42.77 183 GLU A N 1
ATOM 729 C CA . GLU A 1 97 ? 12.783 22.816 2.734 1.00 42.44 183 GLU A CA 1
ATOM 730 C C . GLU A 1 97 ? 14.084 23.440 3.220 1.00 39.44 183 GLU A C 1
ATOM 731 O O . GLU A 1 97 ? 14.989 22.739 3.652 1.00 38.39 183 GLU A O 1
ATOM 737 N N . PRO A 1 98 ? 14.196 24.767 3.105 1.00 40.19 184 PRO A N 1
ATOM 738 C CA . PRO A 1 98 ? 15.291 25.466 3.754 1.00 39.25 184 PRO A CA 1
ATOM 739 C C . PRO A 1 98 ? 15.248 25.198 5.251 1.00 39.81 184 PRO A C 1
ATOM 740 O O . PRO A 1 98 ? 14.172 25.027 5.818 1.00 40.68 184 PRO A O 1
ATOM 744 N N . CYS A 1 99 ? 16.407 25.184 5.889 1.00 42.17 185 CYS A N 1
ATOM 745 C CA . CYS A 1 99 ? 16.468 25.116 7.345 1.00 45.46 185 CYS A CA 1
ATOM 746 C C . CYS A 1 99 ? 15.904 26.383 7.975 1.00 43.98 185 CYS A C 1
ATOM 747 O O . CYS A 1 99 ? 16.128 27.488 7.480 1.00 42.58 185 CYS A O 1
ATOM 750 N N . THR A 1 100 ? 15.317 26.227 9.155 1.00 42.88 186 THR A N 1
ATOM 751 C CA . THR A 1 100 ? 14.719 27.348 9.874 1.00 38.15 186 THR A CA 1
ATOM 752 C C . THR A 1 100 ? 15.572 27.653 11.101 1.00 37.15 186 THR A C 1
ATOM 753 O O . THR A 1 100 ? 16.441 26.861 11.458 1.00 35.07 186 THR A O 1
ATOM 757 N N . ASP A 1 101 ? 15.227 28.704 11.841 1.00 37.22 187 ASP A N 1
ATOM 758 C CA . ASP A 1 101 ? 15.972 29.007 13.066 1.00 38.12 187 ASP A CA 1
ATOM 759 C C . ASP A 1 101 ? 15.834 27.878 14.100 1.00 38.32 187 ASP A C 1
ATOM 760 O O . ASP A 1 101 ? 16.827 27.379 14.621 1.00 38.02 187 ASP A O 1
ATOM 765 N N . GLU A 1 102 ? 14.635 27.329 14.226 1.00 38.87 188 GLU A N 1
ATOM 766 C CA . GLU A 1 102 ? 14.422 26.238 15.159 1.00 40.34 188 GLU A CA 1
ATOM 767 C C . GLU A 1 102 ? 15.332 25.036 14.863 1.00 41.46 188 GLU A C 1
ATOM 768 O O . GLU A 1 102 ? 15.916 24.435 15.775 1.00 41.75 188 GLU A O 1
ATOM 774 N N . ASP A 1 103 ? 15.491 24.737 13.577 1.00 41.76 189 ASP A N 1
ATOM 775 C CA . ASP A 1 103 ? 16.411 23.695 13.101 1.00 43.56 189 ASP A CA 1
ATOM 776 C C . ASP A 1 103 ? 17.887 23.929 13.517 1.00 43.45 189 ASP A C 1
ATOM 777 O O . ASP A 1 103 ? 18.634 22.986 13.757 1.00 47.77 189 ASP A O 1
ATOM 782 N N . ARG A 1 104 ? 18.338 25.169 13.529 1.00 37.53 190 ARG A N 1
ATOM 783 C CA . ARG A 1 104 ? 19.746 25.409 13.783 1.00 37.65 190 ARG A CA 1
ATOM 784 C C . ARG A 1 104 ? 20.074 25.462 15.268 1.00 38.44 190 ARG A C 1
ATOM 785 O O . ARG A 1 104 ? 21.185 25.124 15.682 1.00 36.43 190 ARG A O 1
ATOM 793 N N . GLU A 1 105 ? 19.088 25.831 16.078 1.00 40.03 191 GLU A N 1
ATOM 794 C CA . GLU A 1 105 ? 19.268 25.828 17.524 1.00 39.64 191 GLU A CA 1
ATOM 795 C C . GLU A 1 105 ? 19.383 24.401 18.014 1.00 40.23 191 GLU A C 1
ATOM 796 O O . GLU A 1 105 ? 20.261 24.084 18.804 1.00 40.43 191 GLU A O 1
ATOM 802 N N . LEU A 1 106 ? 18.527 23.529 17.492 1.00 39.55 192 LEU A N 1
ATOM 803 C CA . LEU A 1 106 ? 18.369 22.213 18.072 1.00 39.37 192 LEU A CA 1
ATOM 804 C C . LEU A 1 106 ? 19.177 21.101 17.402 1.00 40.07 192 LEU A C 1
ATOM 805 O O . LEU A 1 106 ? 19.400 20.057 18.008 1.00 43.58 192 LEU A O 1
ATOM 810 N N . LEU A 1 107 ? 19.566 21.271 16.144 1.00 38.41 193 LEU A N 1
ATOM 811 C CA . LEU A 1 107 ? 20.320 20.197 15.471 1.00 38.32 193 LEU A CA 1
ATOM 812 C C . LEU A 1 107 ? 21.730 20.621 15.084 1.00 36.49 193 LEU A C 1
ATOM 813 O O . LEU A 1 107 ? 22.018 21.805 14.957 1.00 37.77 193 LEU A O 1
ATOM 818 N N . ASP A 1 108 ? 22.625 19.649 14.965 1.00 35.49 194 ASP A N 1
ATOM 819 C CA . ASP A 1 108 ? 23.965 19.920 14.478 1.00 33.89 194 ASP A CA 1
ATOM 820 C C . ASP A 1 108 ? 23.920 19.961 12.947 1.00 34.63 194 ASP A C 1
ATOM 821 O O . ASP A 1 108 ? 24.016 18.929 12.286 1.00 36.79 194 ASP A O 1
ATOM 826 N N . LEU A 1 109 ? 23.756 21.150 12.377 1.00 36.27 195 LEU A N 1
ATOM 827 C CA . LEU A 1 109 ? 23.560 21.257 10.934 1.00 36.54 195 LEU A CA 1
ATOM 828 C C . LEU A 1 109 ? 24.803 21.486 10.086 1.00 38.17 195 LEU A C 1
ATOM 829 O O . LEU A 1 109 ? 24.712 21.540 8.859 1.00 40.30 195 LEU A O 1
ATOM 834 N N . ARG A 1 110 ? 25.974 21.436 10.713 1.00 39.97 196 ARG A N 1
ATOM 835 C CA . ARG A 1 110 ? 27.238 21.586 9.980 1.00 39.96 196 ARG A CA 1
ATOM 836 C C . ARG A 1 110 ? 27.148 22.700 8.933 1.00 38.80 196 ARG A C 1
ATOM 837 O O . ARG A 1 110 ? 26.710 23.816 9.222 1.00 36.69 196 ARG A O 1
ATOM 845 N N . GLY A 1 111 ? 27.584 22.378 7.716 1.00 38.12 197 GLY A N 1
ATOM 846 C CA . GLY A 1 111 ? 27.403 23.252 6.563 1.00 38.39 197 GLY A CA 1
ATOM 847 C C . GLY A 1 111 ? 26.228 22.782 5.722 1.00 38.84 197 GLY A C 1
ATOM 848 O O . GLY A 1 111 ? 26.383 22.475 4.545 1.00 39.01 197 GLY A O 1
ATOM 849 N N . TYR A 1 112 ? 25.099 22.540 6.377 1.00 39.60 198 TYR A N 1
ATOM 850 C CA . TYR A 1 112 ? 23.878 22.159 5.679 1.00 41.50 198 TYR A CA 1
ATOM 851 C C . TYR A 1 112 ? 22.864 23.305 5.581 1.00 39.85 198 TYR A C 1
ATOM 852 O O . TYR A 1 112 ? 22.789 24.139 6.473 1.00 40.88 198 TYR A O 1
ATOM 861 N N . ASP A 1 113 ? 22.227 23.443 4.421 1.00 39.68 199 ASP A N 1
ATOM 862 C CA . ASP A 1 113 ? 21.296 24.546 4.176 1.00 38.91 199 ASP A CA 1
ATOM 863 C C . ASP A 1 113 ? 19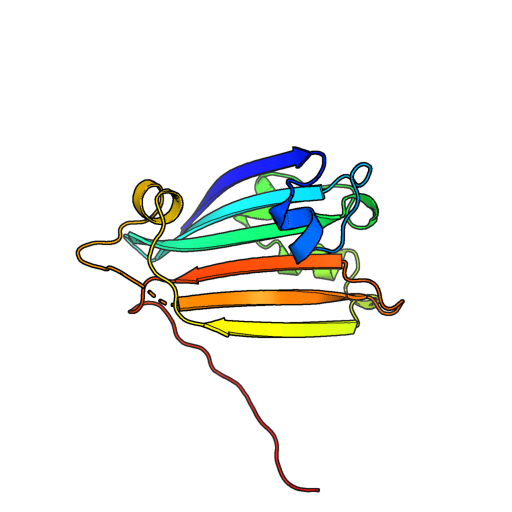.842 24.081 4.063 1.00 38.94 199 ASP A C 1
ATOM 864 O O . ASP A 1 113 ? 18.937 24.914 4.117 1.00 38.66 199 ASP A O 1
ATOM 869 N N . HIS A 1 114 ? 19.640 22.806 3.719 1.00 36.77 200 HIS A N 1
ATOM 870 C CA . HIS A 1 114 ? 18.285 22.240 3.549 1.00 39.06 200 HIS A CA 1
ATOM 871 C C . HIS A 1 114 ? 18.016 21.006 4.390 1.00 37.98 200 HIS A C 1
ATOM 872 O O . HIS A 1 114 ? 18.948 20.404 4.943 1.00 37.00 200 HIS A O 1
ATOM 887 N N . VAL A 1 116 ? 15.222 17.369 4.609 1.00 42.89 202 VAL A N 1
ATOM 888 C CA . VAL A 1 116 ? 14.153 16.573 4.054 1.00 41.03 202 VAL A CA 1
ATOM 889 C C . VAL A 1 116 ? 13.028 16.557 5.109 1.00 42.26 202 VAL A C 1
ATOM 890 O O . VAL A 1 116 ? 13.318 16.426 6.302 1.00 40.46 202 VAL A O 1
ATOM 894 N N . VAL A 1 117 ? 11.843 17.024 4.712 1.00 40.85 203 VAL A N 1
ATOM 895 C CA . VAL A 1 117 ? 10.721 17.136 5.640 1.00 42.76 203 VAL A CA 1
ATOM 896 C C . VAL A 1 117 ? 9.596 16.168 5.320 1.00 44.26 203 VAL A C 1
ATOM 897 O O . VAL A 1 117 ? 8.960 16.257 4.265 1.00 43.14 203 VAL A O 1
ATOM 901 N N . VAL A 1 118 ? 9.403 15.198 6.202 1.00 45.09 204 VAL A N 1
ATOM 902 C CA . VAL A 1 118 ? 8.305 14.244 6.074 1.00 43.85 204 VAL A CA 1
ATOM 903 C C . VAL A 1 118 ? 7.113 14.663 6.928 1.00 45.33 204 VAL A C 1
ATOM 904 O O . VAL A 1 118 ? 7.226 14.853 8.150 1.00 40.56 204 VAL A O 1
ATOM 908 N N . ARG A 1 119 ? 5.995 14.902 6.256 1.00 47.90 205 ARG A N 1
ATOM 909 C CA . ARG A 1 119 ? 4.754 15.244 6.938 1.00 47.63 205 ARG A CA 1
ATOM 910 C C . ARG A 1 119 ? 3.751 14.131 6.801 1.00 46.82 205 ARG A C 1
ATOM 911 O O . ARG A 1 119 ? 3.419 13.722 5.696 1.00 45.42 205 ARG A O 1
ATOM 919 N N . ASN A 1 120 ? 3.069 13.858 7.897 1.00 47.30 206 ASN A N 1
ATOM 920 C CA . ASN A 1 120 ? 2.207 12.706 7.968 1.00 47.48 206 ASN A CA 1
ATOM 921 C C . ASN A 1 120 ? 0.921 13.071 8.711 1.00 46.63 206 ASN A C 1
ATOM 922 O O . ASN A 1 120 ? 0.962 13.713 9.755 1.00 53.12 206 ASN A O 1
ATOM 927 N N . TYR A 1 121 ? -0.209 12.820 8.075 1.00 45.55 207 TYR A N 1
ATOM 928 C CA . TYR A 1 121 ? -1.517 13.143 8.629 1.00 42.94 207 TYR A CA 1
ATOM 929 C C . TYR A 1 121 ? -2.290 11.855 8.883 1.00 43.68 207 TYR A C 1
ATOM 930 O O . TYR A 1 121 ? -2.569 11.105 7.952 1.00 45.26 207 TYR A O 1
ATOM 939 N N . VAL A 1 122 ? -2.643 11.597 10.138 1.00 43.68 208 VAL A N 1
ATOM 940 C CA . VAL A 1 122 ? -3.282 10.333 10.508 1.00 40.23 208 VAL A CA 1
ATOM 941 C C . VAL A 1 122 ? -4.766 10.563 10.797 1.00 43.43 208 VAL A C 1
ATOM 942 O O . VAL A 1 122 ? -5.124 11.599 11.347 1.00 50.38 208 VAL A O 1
ATOM 946 N N . PHE A 1 123 ? -5.623 9.766 10.162 1.00 41.74 209 PHE A N 1
ATOM 947 C CA . PHE A 1 123 ? -7.078 9.932 10.240 1.00 35.38 209 PHE A CA 1
ATOM 948 C C . PHE A 1 123 ? -7.723 8.733 10.971 1.00 37.89 209 PHE A C 1
ATOM 949 O O . PHE A 1 123 ? -7.159 7.626 11.002 1.00 36.04 209 PHE A O 1
ATOM 957 N N . LEU A 1 124 ? -8.910 8.936 11.533 1.00 37.61 210 LEU A N 1
ATOM 958 C CA . LEU A 1 124 ? -9.585 7.858 12.253 1.00 41.23 210 LEU A CA 1
ATOM 959 C C . LEU A 1 124 ? -10.641 7.168 11.388 1.00 42.57 210 LEU A C 1
ATOM 960 O O . LEU A 1 124 ? -11.040 7.674 10.340 1.00 40.95 210 LEU A O 1
ATOM 965 N N . GLU A 1 125 ? -11.160 6.054 11.887 1.00 45.81 211 GLU A N 1
ATOM 966 C CA . GLU A 1 125 ? -12.198 5.331 11.189 1.00 45.96 211 GLU A CA 1
ATOM 967 C C . GLU A 1 125 ? -13.402 6.234 10.936 1.00 46.81 211 GLU A C 1
ATOM 968 O O . GLU A 1 125 ? -14.029 6.153 9.884 1.00 47.83 211 GLU A O 1
ATOM 974 N N . ASP A 1 126 ? -13.637 7.191 11.826 1.00 48.26 212 ASP A N 1
ATOM 975 C CA . ASP A 1 126 ? -14.810 8.068 11.695 1.00 49.71 212 ASP A CA 1
ATOM 976 C C . ASP A 1 126 ? -14.580 9.220 10.703 1.00 48.23 212 ASP A C 1
ATOM 977 O O . ASP A 1 126 ? -15.478 10.038 10.473 1.00 45.08 212 ASP A O 1
ATOM 982 N N . THR A 1 127 ? -13.333 9.369 10.253 1.00 46.79 213 THR A N 1
ATOM 983 C CA . THR A 1 127 ? -13.005 10.257 9.140 1.00 44.73 213 THR A CA 1
ATOM 984 C C . THR A 1 127 ? -12.233 11.511 9.518 1.00 45.37 213 THR A C 1
ATOM 985 O O . THR A 1 127 ? -11.786 12.255 8.651 1.00 46.65 213 THR A O 1
ATOM 989 N N . SER A 1 128 ? -12.060 11.737 10.814 1.00 45.47 214 SER A N 1
ATOM 990 C CA . SER A 1 128 ? -11.425 12.953 11.301 1.00 44.41 214 SER A CA 1
ATOM 991 C C . SER A 1 128 ? -9.891 12.894 11.322 1.00 43.75 214 SER A C 1
ATOM 992 O O . SER A 1 128 ? -9.301 11.833 11.449 1.00 41.94 214 SER A O 1
ATOM 995 N N . LEU A 1 129 ? -9.276 14.026 10.993 1.00 45.28 215 LEU A N 1
ATOM 996 C CA . LEU A 1 129 ? -7.842 14.198 11.068 1.00 41.62 215 LEU A CA 1
ATOM 997 C C . LEU A 1 129 ? -7.561 14.260 12.546 1.00 42.31 215 LEU A C 1
ATOM 998 O O . LEU A 1 129 ? -8.092 15.101 13.236 1.00 40.47 215 LEU A O 1
ATOM 1003 N N . PHE A 1 130 ? -6.746 13.346 13.041 1.00 42.62 216 PHE A N 1
ATOM 1004 C CA . PHE A 1 130 ? -6.536 13.239 14.474 1.00 40.66 216 PHE A CA 1
ATOM 1005 C C . PHE A 1 130 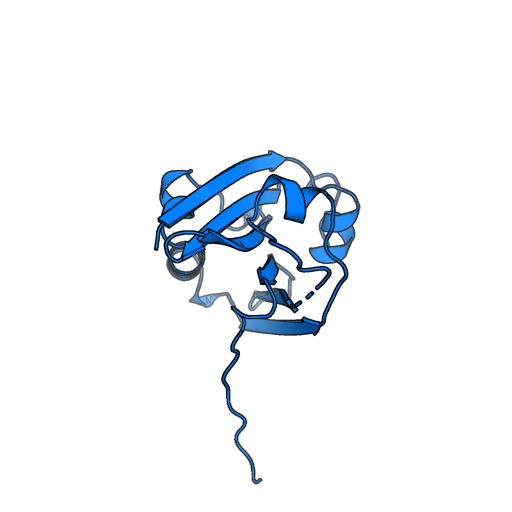? -5.113 13.582 14.906 1.00 39.15 216 PHE A C 1
ATOM 1006 O O . PHE A 1 130 ? -4.900 13.985 16.038 1.00 43.74 216 PHE A O 1
ATOM 1014 N N . GLN A 1 131 ? -4.134 13.361 14.027 1.00 41.09 217 GLN A N 1
ATOM 1015 C CA . GLN A 1 131 ? -2.719 13.620 14.348 1.00 38.51 217 GLN A CA 1
ATOM 1016 C C . GLN A 1 131 ? -1.916 14.238 13.204 1.00 38.35 217 GLN A C 1
ATOM 1017 O O . GLN A 1 131 ? -2.141 13.938 12.033 1.00 37.84 217 GLN A O 1
ATOM 1023 N N . TYR A 1 132 ? -0.930 15.060 13.542 1.00 42.09 218 TYR A N 1
ATOM 1024 C CA . TYR A 1 132 ? -0.056 15.603 12.526 1.00 41.73 218 TYR A CA 1
ATOM 1025 C C . TYR A 1 132 ? 1.398 15.534 12.973 1.00 44.64 218 TYR A C 1
ATOM 1026 O O . TYR A 1 132 ? 1.730 15.963 14.068 1.00 47.15 218 TYR A O 1
ATOM 1035 N N . THR A 1 133 ? 2.256 14.966 12.123 1.00 44.94 219 THR A N 1
ATOM 1036 C CA . THR A 1 133 ? 3.668 14.810 12.427 1.00 42.70 219 THR A CA 1
ATOM 1037 C C . THR A 1 133 ? 4.516 15.466 11.352 1.00 41.54 219 THR A C 1
ATOM 1038 O O . THR A 1 133 ? 4.134 15.513 10.188 1.00 45.45 219 THR A O 1
ATOM 1042 N N . GLU A 1 134 ? 5.563 16.135 11.787 1.00 36.88 220 GLU A N 1
ATOM 1043 C CA . GLU A 1 134 ? 6.488 16.828 10.896 1.00 39.72 220 GLU A CA 1
ATOM 1044 C C . GLU A 1 134 ? 7.899 16.427 11.301 1.00 40.07 220 GLU A C 1
ATOM 1045 O O . GLU A 1 134 ? 8.295 16.634 12.451 1.00 40.67 220 GLU A O 1
ATOM 1051 N N . SER A 1 135 ? 8.542 15.634 10.451 1.00 40.83 221 SER A N 1
ATOM 1052 C CA . SER A 1 135 ? 9.820 15.022 10.790 1.00 42.01 221 SER A CA 1
ATOM 1053 C C . SER A 1 135 ? 10.887 15.590 9.885 1.00 40.19 221 SER A C 1
ATOM 1054 O O . SER A 1 135 ? 10.779 15.494 8.667 1.00 42.97 221 SER A O 1
ATOM 1057 N N . ARG A 1 136 ? 11.802 16.351 10.462 1.00 40.44 222 ARG A N 1
ATOM 1058 C CA . ARG A 1 136 ? 12.779 17.101 9.669 1.00 37.65 222 ARG A CA 1
ATOM 1059 C C . ARG A 1 136 ? 14.165 16.459 9.745 1.00 39.42 222 ARG A C 1
ATOM 1060 O O . ARG A 1 136 ? 14.759 16.379 10.837 1.00 38.32 222 ARG A O 1
ATOM 1068 N N . HIS A 1 137 ? 14.666 15.985 8.599 1.00 37.73 223 HIS A N 1
ATOM 1069 C CA . HIS A 1 137 ? 15.972 15.341 8.540 1.00 37.83 223 HIS A CA 1
ATOM 1070 C C . HIS A 1 137 ? 17.018 16.186 7.866 1.00 41.94 223 HIS A C 1
ATOM 1071 O O . HIS A 1 137 ? 16.795 16.695 6.776 1.00 48.57 223 HIS A O 1
ATOM 1078 N N . ARG A 1 138 ? 18.224 16.163 8.418 1.00 41.39 224 ARG A N 1
ATOM 1079 C CA . ARG A 1 138 ? 19.404 16.565 7.692 1.00 35.89 224 ARG A CA 1
ATOM 1080 C C . ARG A 1 138 ? 19.593 15.659 6.462 1.00 40.19 224 ARG A C 1
ATOM 1081 O O . ARG A 1 138 ? 19.376 14.445 6.526 1.00 42.24 224 ARG A O 1
ATOM 1089 N N . LEU A 1 139 ? 20.043 16.234 5.355 1.00 41.57 225 LEU A N 1
ATOM 1090 C CA . LEU A 1 139 ? 19.992 15.535 4.075 1.00 42.73 225 LEU A CA 1
ATOM 1091 C C . LEU A 1 139 ? 20.648 14.165 4.078 1.00 43.72 225 LEU A C 1
ATOM 1092 O O . LEU A 1 139 ? 20.136 13.231 3.476 1.00 42.89 225 LEU A O 1
ATOM 1097 N N . ASP A 1 140 ? 21.845 14.072 4.641 1.00 46.28 226 ASP A N 1
ATOM 1098 C CA . ASP A 1 140 ? 22.562 12.798 4.667 1.00 46.14 226 ASP A CA 1
ATOM 1099 C C . ASP A 1 140 ? 21.908 11.726 5.549 1.00 44.81 226 ASP A C 1
ATOM 1100 O O . ASP A 1 140 ? 22.400 10.618 5.624 1.00 46.72 226 ASP A O 1
ATOM 1105 N N . LYS A 1 141 ? 20.891 12.093 6.321 1.00 46.84 227 LYS A N 1
ATOM 1106 C CA . LYS A 1 141 ? 20.314 11.175 7.312 1.00 47.06 227 LYS A CA 1
ATOM 1107 C C . LYS A 1 141 ? 18.871 10.834 6.967 1.00 47.33 227 LYS A C 1
ATOM 1108 O O . LYS A 1 141 ? 18.004 10.768 7.839 1.00 48.20 227 LYS A O 1
ATOM 1114 N N . PHE A 1 142 ? 18.579 10.841 5.681 1.00 46.09 228 PHE A N 1
ATOM 1115 C CA . PHE A 1 142 ? 17.241 10.566 5.247 1.00 47.61 228 PHE A CA 1
ATOM 1116 C C . PHE A 1 142 ? 17.269 9.379 4.314 1.00 47.26 228 PHE A C 1
ATOM 1117 O O . PHE A 1 142 ? 18.149 9.301 3.461 1.00 46.23 228 PHE A O 1
ATOM 1125 N N . ARG A 1 143 ? 16.462 8.369 4.622 1.00 44.54 229 ARG A N 1
ATOM 1126 C CA . ARG A 1 143 ? 16.277 7.248 3.715 1.00 45.23 229 ARG A CA 1
ATOM 1127 C C . ARG A 1 143 ? 14.873 6.727 3.881 1.00 45.66 229 ARG A C 1
ATOM 1128 O O . ARG A 1 143 ? 14.424 6.551 4.988 1.00 50.61 229 ARG A O 1
ATOM 1136 N N . PHE A 1 144 ? 14.109 6.707 2.800 1.00 46.10 230 PHE A N 1
ATOM 1137 C CA . PHE A 1 144 ? 12.737 6.250 2.859 1.00 40.67 230 PHE A CA 1
ATOM 1138 C C . PHE A 1 144 ? 12.531 5.099 1.894 1.00 38.35 230 PHE A C 1
ATOM 1139 O O . PHE A 1 144 ? 12.947 5.189 0.730 1.00 42.62 230 PHE A O 1
ATOM 1147 N N . VAL A 1 145 ? 12.086 3.966 2.429 1.00 31.08 231 VAL A N 1
ATOM 1148 C CA . VAL A 1 145 ? 11.806 2.786 1.647 1.00 25.38 231 VAL A CA 1
ATOM 1149 C C . VAL A 1 145 ? 10.323 2.476 1.634 1.00 24.42 231 VAL A C 1
ATOM 1150 O O . VAL A 1 145 ? 9.605 2.831 2.559 1.00 26.89 231 VAL A O 1
ATOM 1154 N N . ASP A 1 146 ? 9.843 1.888 0.543 1.00 24.03 232 ASP A N 1
ATOM 1155 C CA . ASP A 1 146 ? 8.461 1.434 0.486 1.00 20.91 232 ASP A CA 1
ATOM 1156 C C . ASP A 1 146 ? 8.153 0.559 -0.715 1.00 21.08 232 ASP A C 1
ATOM 1157 O O . ASP A 1 146 ? 9.056 0.037 -1.361 1.00 16.64 232 ASP A O 1
ATOM 1162 N N . PHE A 1 147 ? 6.911 0.105 -0.719 1.00 23.93 233 PHE A N 1
ATOM 1163 C CA . PHE A 1 147 ? 6.242 -0.415 -1.901 1.00 26.62 233 PHE A CA 1
ATOM 1164 C C . PHE A 1 147 ? 4.984 0.453 -1.893 1.00 29.11 233 PHE A C 1
ATOM 1165 O O . PHE A 1 147 ? 4.788 1.207 -0.933 1.00 32.80 233 PHE A O 1
ATOM 1173 N N . ALA A 1 148 ? 4.209 0.499 -2.976 1.00 31.85 234 ALA A N 1
ATOM 1174 C CA . ALA A 1 148 ? 4.495 -0.144 -4.243 1.00 31.25 234 ALA A CA 1
ATOM 1175 C C . ALA A 1 148 ? 4.123 -1.631 -4.307 1.00 31.62 234 ALA A C 1
ATOM 1176 O O . ALA A 1 148 ? 4.597 -2.442 -3.501 1.00 33.47 234 ALA A O 1
ATOM 1178 N N . ARG A 1 149 ? 3.022 -1.876 -5.009 1.00 28.72 235 ARG A N 1
ATOM 1179 C CA . ARG A 1 149 ? 2.622 -3.209 -5.463 1.00 24.24 235 ARG A CA 1
ATOM 1180 C C . ARG A 1 149 ? 1.818 -2.933 -6.728 1.00 19.33 235 ARG A C 1
ATOM 1181 O O . ARG A 1 149 ? 1.014 -1.998 -6.761 1.00 19.45 235 ARG A O 1
ATOM 1189 N N . ARG A 1 150 ? 2.071 -3.707 -7.774 1.00 11.37 236 ARG A N 1
ATOM 1190 C CA . ARG A 1 150 ? 1.620 -3.352 -9.112 1.00 8.50 236 ARG A CA 1
ATOM 1191 C C . ARG A 1 150 ? 0.654 -4.393 -9.693 1.00 5.10 236 ARG A C 1
ATOM 1192 O O . ARG A 1 150 ? 0.307 -5.358 -9.017 1.00 5.87 236 ARG A O 1
ATOM 1200 N N . GLY A 1 151 ? 0.254 -4.224 -10.953 1.00 2.00 237 GLY A N 1
ATOM 1201 C CA . GLY A 1 151 ? -0.653 -5.173 -11.598 1.00 2.00 237 GLY A CA 1
ATOM 1202 C C . GLY A 1 151 ? -2.102 -4.856 -11.297 1.00 2.00 237 GLY A C 1
ATOM 1203 O O . GLY A 1 151 ? -2.401 -3.889 -10.588 1.00 2.00 237 GLY A O 1
ATOM 1204 N N . LYS A 1 152 ? -2.998 -5.722 -11.766 1.00 2.00 238 LYS A N 1
ATOM 1205 C CA . LYS A 1 152 ? -4.443 -5.463 -11.700 1.00 2.00 238 LYS A CA 1
ATOM 1206 C C . LYS A 1 152 ? -4.940 -5.237 -10.263 1.00 2.00 238 LYS A C 1
ATOM 1207 O O . LYS A 1 152 ? -6.005 -4.313 -10.057 1.00 2.00 238 LYS A O 1
#